Protein AF-A0A433U1G0-F1 (afdb_monomer)

pLDDT: mean 76.62, std 14.34, range [29.83, 97.81]

Radius of gyration: 35.05 Å; Cα contacts (8 Å, |Δi|>4): 13; chains: 1; bounding box: 57×35×99 Å

Mean predicted aligned error: 17.91 Å

Structure (mmCIF, N/CA/C/O backbone):
data_AF-A0A433U1G0-F1
#
_entry.id   AF-A0A433U1G0-F1
#
loop_
_atom_site.group_PDB
_atom_site.id
_atom_site.type_symbol
_atom_site.label_atom_id
_atom_site.label_alt_id
_atom_site.label_comp_id
_atom_site.label_asym_id
_atom_site.label_entity_id
_atom_site.label_seq_id
_atom_site.pdbx_PDB_ins_code
_atom_site.Cartn_x
_atom_site.Cartn_y
_atom_site.Cartn_z
_atom_site.occupancy
_atom_site.B_iso_or_equiv
_atom_site.auth_seq_id
_atom_site.auth_comp_id
_atom_site.auth_asym_id
_atom_site.auth_atom_id
_atom_site.pdbx_PDB_model_num
ATOM 1 N N . MET A 1 1 ? -15.593 12.803 30.697 1.00 29.83 1 MET A N 1
ATOM 2 C CA . MET A 1 1 ? -14.311 13.319 31.217 1.00 29.83 1 MET A CA 1
ATOM 3 C C . MET A 1 1 ? -14.005 12.546 32.481 1.00 29.83 1 MET A C 1
ATOM 5 O O . MET A 1 1 ? -14.705 12.740 33.462 1.00 29.83 1 MET A O 1
ATOM 9 N N . CYS A 1 2 ? -13.049 11.623 32.433 1.00 35.22 2 CYS A N 1
ATOM 10 C CA . CYS A 1 2 ? -12.504 11.023 33.647 1.00 35.22 2 CYS A CA 1
ATOM 11 C C . CYS A 1 2 ? -11.240 11.806 33.984 1.00 35.22 2 CYS A C 1
ATOM 13 O O . CYS A 1 2 ? -10.345 11.939 33.150 1.00 35.22 2 CYS A O 1
ATOM 15 N N . PHE A 1 3 ? -11.271 12.416 35.161 1.00 38.50 3 PHE A N 1
ATOM 16 C CA . PHE A 1 3 ? -10.201 13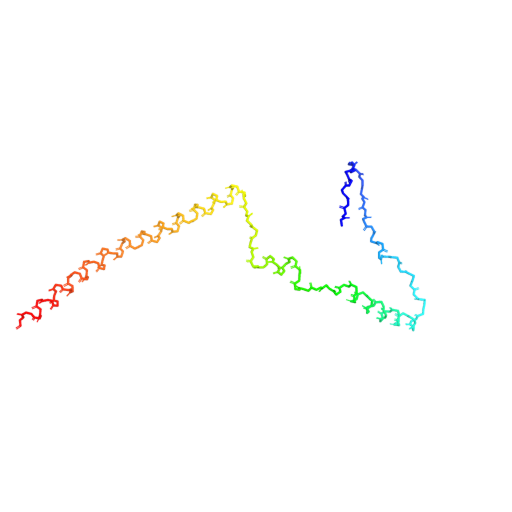.207 35.741 1.00 38.50 3 PHE A CA 1
ATOM 17 C C . PHE A 1 3 ? -9.012 12.285 36.040 1.00 38.50 3 PHE A C 1
ATOM 19 O O . PHE A 1 3 ? -9.198 11.193 36.572 1.00 38.50 3 PHE A O 1
ATOM 26 N N . TYR A 1 4 ? -7.810 12.704 35.660 1.00 44.34 4 TYR A N 1
ATOM 27 C CA . TYR A 1 4 ? -6.561 12.047 36.028 1.00 44.34 4 TYR A CA 1
ATOM 28 C C . TYR A 1 4 ? -6.167 12.516 37.432 1.00 44.34 4 TYR A C 1
ATOM 30 O O . TYR A 1 4 ? -5.782 13.667 37.615 1.00 44.34 4 TYR A O 1
ATOM 38 N N . GLU A 1 5 ? -6.238 11.630 38.419 1.00 41.03 5 GLU A N 1
ATOM 39 C CA . GLU A 1 5 ? -5.430 11.762 39.631 1.00 41.03 5 GLU A CA 1
ATOM 40 C C . GLU A 1 5 ? -4.274 10.767 39.543 1.00 41.03 5 GLU A C 1
ATOM 42 O O . GLU A 1 5 ? -4.469 9.571 39.328 1.00 41.03 5 GLU A O 1
ATOM 47 N N . VAL A 1 6 ? -3.058 11.294 39.664 1.00 56.16 6 VAL A N 1
ATOM 48 C CA . VAL A 1 6 ? -1.844 10.512 39.899 1.00 56.16 6 VAL A CA 1
ATOM 49 C C . VAL A 1 6 ? -1.929 9.964 41.322 1.00 56.16 6 VAL A C 1
ATOM 51 O O . VAL A 1 6 ? -2.040 10.756 42.254 1.00 56.16 6 VAL A O 1
ATOM 54 N N . TRP A 1 7 ? -1.831 8.645 41.497 1.00 42.91 7 TRP 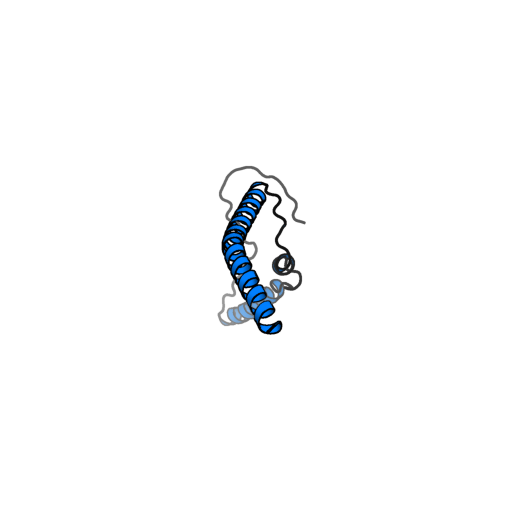A N 1
ATOM 55 C CA . TRP A 1 7 ? -1.584 8.022 42.801 1.00 42.91 7 TRP A CA 1
ATOM 56 C C . TRP A 1 7 ? -0.453 6.981 42.710 1.00 42.91 7 TRP A C 1
ATOM 58 O O . TRP A 1 7 ? -0.210 6.442 41.627 1.00 42.91 7 TRP A O 1
ATOM 68 N N . PRO A 1 8 ? 0.291 6.785 43.816 1.00 44.50 8 PRO A N 1
ATOM 69 C CA . PRO A 1 8 ? 1.609 6.177 43.863 1.00 44.50 8 PRO A CA 1
ATOM 70 C C . PRO A 1 8 ? 1.569 4.646 43.909 1.00 44.50 8 PRO A C 1
ATOM 72 O O . PRO A 1 8 ? 0.523 4.012 44.003 1.00 44.50 8 PRO A O 1
ATOM 75 N N . GLU A 1 9 ? 2.772 4.097 43.803 1.00 62.41 9 GLU A N 1
ATO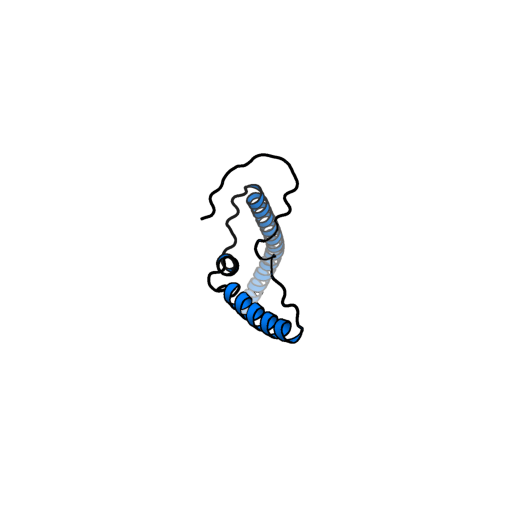M 76 C CA . GLU A 1 9 ? 3.144 2.692 43.692 1.00 62.41 9 GLU A CA 1
ATOM 77 C C . GLU A 1 9 ? 2.684 1.808 44.869 1.00 62.41 9 GLU A C 1
ATOM 79 O O . GLU A 1 9 ? 2.743 2.227 46.024 1.00 62.41 9 GLU A O 1
ATOM 84 N N . SER A 1 10 ? 2.371 0.549 44.529 1.00 66.44 10 SER A N 1
ATOM 85 C CA . SER A 1 10 ? 2.216 -0.678 45.340 1.00 66.44 10 SER A CA 1
ATOM 86 C C . SER A 1 10 ? 0.812 -1.184 45.744 1.00 66.44 10 SER A C 1
ATOM 88 O O . SER A 1 10 ? -0.028 -0.479 46.291 1.00 66.44 10 SER A O 1
ATOM 90 N N . ASP A 1 11 ? 0.680 -2.489 45.468 1.00 52.34 11 ASP A N 1
ATOM 91 C CA . ASP A 1 11 ? -0.248 -3.537 45.907 1.00 52.34 11 ASP A CA 1
ATOM 92 C C . ASP A 1 11 ? -1.546 -3.833 45.122 1.00 52.34 11 ASP A C 1
ATOM 94 O O . ASP A 1 11 ? -2.335 -2.981 44.728 1.00 52.34 11 ASP A O 1
ATOM 98 N N . GLU A 1 12 ? -1.693 -5.134 44.860 1.00 64.06 12 GLU A N 1
ATOM 99 C CA . GLU A 1 12 ? -2.596 -5.876 43.978 1.00 64.06 12 GLU A CA 1
ATOM 100 C C . GLU A 1 12 ? -4.079 -5.460 44.077 1.00 64.06 12 GLU A C 1
ATOM 102 O O . GLU A 1 12 ? -4.868 -6.018 44.839 1.00 64.06 12 GLU A O 1
ATOM 107 N N . TYR A 1 13 ? -4.499 -4.489 43.263 1.00 65.50 13 TYR A N 1
ATOM 108 C CA . TYR A 1 13 ? -5.906 -4.111 43.141 1.00 65.50 13 TYR A CA 1
ATOM 109 C C . TYR A 1 13 ? -6.619 -5.018 42.128 1.00 65.50 13 TYR A C 1
ATOM 111 O O . TYR A 1 13 ? -6.618 -4.789 40.917 1.00 65.50 13 TYR A O 1
ATOM 119 N N . ILE A 1 14 ? -7.299 -6.056 42.621 1.00 68.81 14 ILE A N 1
ATOM 120 C CA . ILE A 1 14 ? -8.341 -6.719 41.830 1.00 68.81 14 ILE A CA 1
ATOM 121 C C . ILE A 1 14 ? -9.482 -5.712 41.674 1.00 68.81 14 ILE A C 1
ATOM 123 O O . ILE A 1 14 ? -10.207 -5.408 42.621 1.00 68.81 14 ILE A O 1
ATOM 127 N N . CYS A 1 15 ? -9.630 -5.169 40.467 1.00 68.62 15 CYS A N 1
ATOM 128 C CA . CYS A 1 15 ? -10.743 -4.294 40.130 1.00 68.62 15 CYS A CA 1
ATOM 129 C C . CYS A 1 15 ? -12.035 -5.124 40.105 1.00 68.62 15 CYS A C 1
ATOM 131 O O . CYS A 1 15 ? -12.372 -5.757 39.103 1.00 68.62 15 CYS A O 1
ATOM 133 N N . VAL A 1 16 ? -12.748 -5.164 41.232 1.00 69.69 16 VAL A N 1
ATOM 134 C CA . VAL A 1 16 ? -14.072 -5.782 41.289 1.00 69.69 16 VAL A CA 1
ATOM 135 C C . VAL A 1 16 ? -15.046 -4.848 40.589 1.00 69.69 16 VAL A C 1
ATOM 137 O O . VAL A 1 16 ? -15.255 -3.705 40.993 1.00 69.69 16 VAL A O 1
ATOM 140 N N . CYS A 1 17 ? -15.638 -5.337 39.505 1.00 66.31 17 CYS A N 1
ATOM 141 C CA . CYS A 1 17 ? -16.645 -4.591 38.777 1.00 66.31 17 CYS A CA 1
ATOM 142 C C . CYS A 1 17 ? -17.868 -4.368 39.679 1.00 66.31 17 CYS A C 1
ATOM 144 O O . CYS A 1 17 ? -18.449 -5.332 40.177 1.00 66.31 17 CYS A O 1
ATOM 146 N N . SER A 1 18 ? -18.318 -3.119 39.836 1.00 65.44 18 SER A N 1
ATOM 147 C CA . SER A 1 18 ? -19.541 -2.786 40.587 1.00 65.44 18 SER A CA 1
ATOM 148 C C . SER A 1 18 ? -20.795 -3.491 40.045 1.00 65.44 18 SER A C 1
ATOM 150 O O . SER A 1 18 ? -21.808 -3.573 40.731 1.00 65.44 18 SER A O 1
ATOM 152 N N . CYS A 1 19 ? -20.737 -4.027 38.821 1.00 65.12 19 CYS A N 1
ATOM 153 C CA . CYS A 1 19 ? -21.800 -4.819 38.206 1.00 65.12 19 CYS A CA 1
ATOM 154 C C . CYS A 1 19 ? -21.898 -6.258 38.749 1.00 65.12 19 CYS A C 1
ATOM 156 O O . CYS A 1 19 ? -22.823 -6.976 38.379 1.00 65.12 19 CYS A O 1
ATOM 158 N N . LEU A 1 20 ? -20.952 -6.700 39.586 1.00 63.81 20 LEU A N 1
ATOM 159 C CA . LEU A 1 20 ? -20.826 -8.093 40.023 1.00 63.81 20 LEU A CA 1
ATOM 160 C C . LEU A 1 20 ? -21.529 -8.415 41.350 1.00 63.81 20 LEU A C 1
ATOM 162 O O . LEU A 1 20 ? -21.291 -9.482 41.908 1.00 63.81 20 LEU A O 1
ATOM 166 N N . SER A 1 21 ? -22.405 -7.537 41.848 1.00 64.88 21 SER A N 1
ATOM 167 C CA . SER A 1 21 ? -23.177 -7.798 43.070 1.00 64.88 21 SER A CA 1
ATOM 168 C C . SER A 1 21 ? -24.677 -7.948 42.792 1.00 64.88 21 SER A C 1
ATOM 170 O O . SER A 1 21 ? -25.443 -7.034 43.097 1.00 64.88 21 SER A O 1
ATOM 172 N N . PRO A 1 22 ? -25.138 -9.063 42.198 1.00 67.88 22 PRO A N 1
ATOM 173 C CA . PRO A 1 22 ? -26.562 -9.333 42.102 1.00 67.88 22 PRO A CA 1
ATOM 174 C C . PRO A 1 22 ? -27.086 -10.037 43.361 1.00 67.88 22 PRO A C 1
ATOM 176 O O . PRO A 1 22 ? -26.509 -11.003 43.859 1.00 67.88 22 PRO A O 1
ATOM 179 N N . GLU A 1 23 ? -28.240 -9.579 43.829 1.00 67.25 23 GLU A N 1
ATOM 180 C CA . GLU A 1 23 ? -29.120 -10.339 44.711 1.00 67.25 23 GLU A CA 1
ATOM 181 C C . GLU A 1 23 ? -29.794 -11.416 43.844 1.00 67.25 23 GLU A C 1
ATOM 183 O O . GLU A 1 23 ? -30.549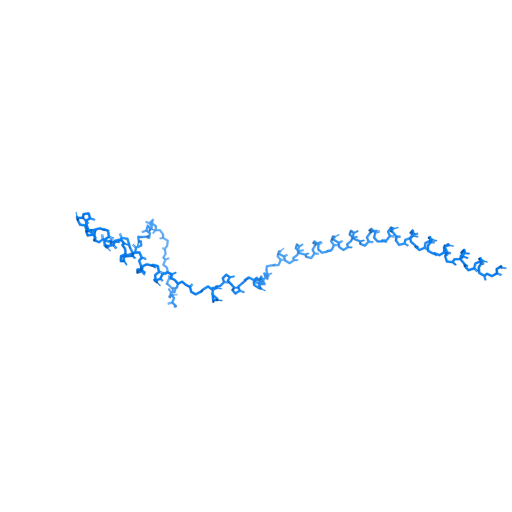 -11.108 42.919 1.00 67.25 23 GLU A O 1
ATOM 188 N N . PHE A 1 24 ? -29.426 -12.685 44.039 1.00 63.25 24 PHE A N 1
ATOM 189 C CA . PHE A 1 24 ? -29.928 -13.785 43.213 1.00 63.25 24 PHE A CA 1
ATOM 190 C C . PHE A 1 24 ? -31.312 -14.245 43.701 1.00 63.25 24 PHE A C 1
ATOM 192 O O . PHE A 1 24 ? -31.472 -14.499 44.896 1.00 63.25 24 PHE A O 1
ATOM 199 N N . PRO A 1 25 ? -32.306 -14.412 42.808 1.00 69.62 25 PRO A N 1
ATOM 200 C CA . PRO A 1 25 ? -33.607 -14.954 43.192 1.00 69.62 25 PRO A CA 1
ATOM 201 C C . PRO A 1 25 ? -33.476 -16.422 43.629 1.00 69.62 25 PRO A C 1
ATOM 203 O O . PRO A 1 25 ? -32.755 -17.206 43.008 1.00 69.62 25 PRO A O 1
ATOM 206 N N . SER A 1 26 ? -34.175 -16.794 44.703 1.00 68.81 26 SER A N 1
ATOM 207 C CA . SER A 1 26 ? -34.044 -18.094 45.377 1.00 68.81 26 SER A CA 1
ATOM 208 C C . SER A 1 26 ? -34.894 -19.215 44.763 1.00 68.81 26 SER A C 1
ATOM 210 O O . SER A 1 26 ? -34.666 -20.386 45.069 1.00 68.81 26 SER A O 1
ATOM 212 N N . SER A 1 27 ? -35.843 -18.895 43.873 1.00 76.75 27 SER A N 1
ATOM 213 C CA . SER A 1 27 ? -36.725 -19.869 43.215 1.00 76.75 27 SER A CA 1
ATOM 214 C C . SER A 1 27 ? -36.458 -19.994 41.703 1.00 76.75 27 SER A C 1
ATOM 216 O O . SER A 1 27 ? -36.082 -19.030 41.032 1.00 76.75 27 SER A O 1
ATOM 218 N N . GLN A 1 28 ? -36.660 -21.192 41.131 1.00 74.50 28 GLN A N 1
ATOM 219 C CA . GLN A 1 28 ? -36.421 -21.440 39.695 1.00 74.50 28 GLN A CA 1
ATOM 220 C C . GLN A 1 28 ? -37.316 -20.589 38.779 1.00 74.50 28 GLN A C 1
ATOM 222 O O . GLN A 1 28 ? -36.851 -20.135 37.736 1.00 74.50 28 GLN A O 1
ATOM 227 N N . ALA A 1 29 ? -38.569 -20.343 39.173 1.00 77.12 29 ALA A N 1
ATOM 228 C CA . ALA A 1 29 ? -39.516 -19.558 38.380 1.00 77.12 29 ALA A CA 1
ATOM 229 C C . ALA A 1 29 ? -39.143 -18.063 38.338 1.00 77.12 29 ALA A C 1
ATOM 231 O O . ALA A 1 29 ? -39.219 -17.428 37.287 1.00 77.12 29 ALA A O 1
ATOM 232 N N . GLU A 1 30 ? -38.673 -17.501 39.454 1.00 74.00 30 GLU A N 1
ATOM 233 C CA . GLU A 1 30 ? -38.222 -16.104 39.518 1.00 74.00 30 GLU A CA 1
ATOM 234 C C . GLU A 1 30 ? -36.883 -15.898 38.797 1.00 74.00 30 GLU A C 1
ATOM 236 O O . GLU A 1 30 ? -36.635 -14.834 38.227 1.00 74.00 30 GLU A O 1
ATOM 241 N N . LEU A 1 31 ? -36.038 -16.933 38.747 1.00 79.62 31 LEU A N 1
ATOM 242 C CA . LEU A 1 31 ? -34.761 -16.902 38.040 1.00 79.62 31 LEU A CA 1
ATOM 243 C C . LEU A 1 31 ? -34.924 -16.748 36.521 1.00 79.62 31 LEU A C 1
ATOM 245 O O . LEU A 1 31 ? -34.142 -16.029 35.896 1.00 79.62 31 LEU A O 1
ATOM 249 N N . GLU A 1 32 ? -35.912 -17.401 35.906 1.00 80.00 32 GLU A N 1
ATOM 250 C CA . GLU A 1 32 ? -36.149 -17.278 34.460 1.00 80.00 32 GLU A CA 1
ATOM 251 C C . GLU A 1 32 ? -36.637 -15.877 34.073 1.00 80.00 32 GLU A C 1
ATOM 253 O O . GLU A 1 32 ? -36.133 -15.282 33.114 1.00 80.00 32 GLU A O 1
ATOM 258 N N . VAL A 1 33 ? -37.541 -15.304 34.872 1.00 82.94 33 VAL A N 1
ATOM 259 C CA . VAL A 1 33 ? -38.036 -13.932 34.686 1.00 82.94 33 VAL A CA 1
ATOM 260 C C . VAL A 1 33 ? -36.910 -12.913 34.892 1.00 82.94 33 VAL A C 1
ATOM 262 O O . VAL A 1 33 ? -36.738 -12.004 34.073 1.00 82.94 33 VAL A O 1
ATOM 265 N N . TYR A 1 34 ? -36.087 -13.099 35.930 1.00 77.50 34 TYR A N 1
ATOM 266 C CA . TYR A 1 34 ? -34.923 -12.255 36.205 1.00 77.50 34 TYR A CA 1
ATOM 267 C C . TYR A 1 34 ? -33.895 -12.304 35.068 1.00 77.50 34 TYR A C 1
ATOM 269 O O . TYR A 1 34 ? -33.380 -11.263 34.655 1.00 77.50 34 TYR A O 1
ATOM 277 N N . LYS A 1 35 ? -33.628 -13.491 34.503 1.00 79.12 35 LYS A N 1
ATOM 278 C CA . LYS A 1 35 ? -32.714 -13.667 33.363 1.00 79.12 35 LYS A CA 1
ATOM 279 C C . LYS A 1 35 ? -33.196 -12.926 32.121 1.00 79.12 35 LYS A C 1
ATOM 281 O O . LYS A 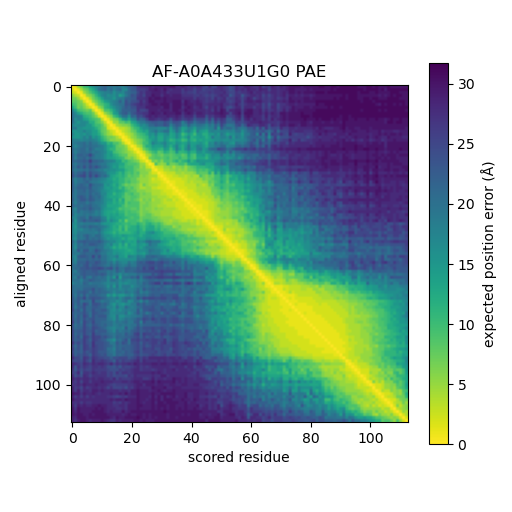1 35 ? -32.394 -12.243 31.486 1.00 79.12 35 LYS A O 1
ATOM 286 N N . LEU A 1 36 ? -34.479 -13.038 31.778 1.00 82.94 36 LEU A N 1
ATOM 287 C CA . LEU A 1 36 ? -35.045 -12.364 30.607 1.00 82.94 36 LEU A CA 1
ATOM 288 C C . LEU A 1 36 ? -35.002 -10.841 30.762 1.00 82.94 36 LEU A C 1
ATOM 290 O O . LEU A 1 36 ? -34.463 -10.155 29.893 1.00 82.94 36 LEU A O 1
ATOM 294 N N . GLN A 1 37 ? -35.466 -10.315 31.899 1.00 81.25 37 GLN A N 1
ATOM 295 C CA . GLN A 1 37 ? -35.445 -8.872 32.149 1.00 81.25 37 GLN A CA 1
ATOM 296 C C . GLN A 1 37 ? -34.025 -8.303 32.204 1.00 81.25 37 GLN A C 1
ATOM 298 O O . GLN A 1 37 ? -33.764 -7.227 31.664 1.00 81.25 37 GLN A O 1
ATOM 303 N N . THR A 1 38 ? -33.096 -9.008 32.848 1.00 79.69 38 THR A N 1
ATOM 304 C CA . THR A 1 38 ? -31.705 -8.559 32.975 1.00 79.69 38 THR A CA 1
ATOM 305 C C . THR A 1 38 ? -30.992 -8.608 31.628 1.00 79.69 38 THR A C 1
ATOM 307 O O . THR A 1 38 ? -30.305 -7.655 31.267 1.00 79.69 38 THR A O 1
ATOM 310 N N . LYS A 1 39 ? -31.222 -9.655 30.826 1.00 79.94 39 LYS A N 1
ATOM 311 C CA . LYS A 1 39 ? -30.685 -9.759 29.464 1.00 79.94 39 LYS A CA 1
ATOM 312 C C . LYS A 1 39 ? -31.143 -8.595 28.589 1.00 79.94 39 LYS A C 1
ATOM 314 O O . LYS A 1 39 ? -30.312 -7.981 27.930 1.00 79.94 39 LYS A O 1
ATOM 319 N N . GLU A 1 40 ? -32.431 -8.256 28.595 1.00 83.00 40 GLU A N 1
ATOM 320 C CA . GLU A 1 40 ? -32.940 -7.133 27.799 1.00 83.00 40 GLU A CA 1
ATOM 321 C C . GLU A 1 40 ? -32.372 -5.785 28.250 1.00 83.00 40 GLU A C 1
ATOM 323 O O . GLU A 1 40 ? -32.003 -4.961 27.411 1.00 83.00 40 GLU A O 1
ATOM 328 N N . LYS A 1 41 ? -32.258 -5.562 29.565 1.00 82.94 41 LYS A N 1
ATOM 329 C CA . LYS A 1 41 ? -31.671 -4.336 30.124 1.00 82.94 41 LYS A CA 1
ATOM 330 C C . LYS A 1 41 ? -30.204 -4.186 29.731 1.00 82.94 41 LYS A C 1
ATOM 332 O O . LYS A 1 41 ? -29.821 -3.124 29.252 1.00 82.94 41 LYS A O 1
ATOM 337 N N . ILE A 1 42 ? -29.414 -5.251 29.865 1.00 80.38 42 ILE A N 1
ATOM 338 C CA . ILE A 1 42 ? -27.996 -5.265 29.484 1.00 80.38 42 ILE A CA 1
ATOM 339 C C . ILE A 1 42 ? -27.858 -5.038 27.978 1.00 80.38 42 ILE A C 1
ATOM 341 O O . ILE A 1 42 ? -27.099 -4.173 27.566 1.00 80.38 42 ILE A O 1
ATOM 345 N N . VAL A 1 43 ? -28.629 -5.744 27.144 1.00 81.62 43 VAL A N 1
ATOM 346 C CA . VAL A 1 43 ? -28.576 -5.568 25.682 1.00 81.62 43 VAL A CA 1
ATOM 347 C C . VAL A 1 43 ? -28.906 -4.131 25.283 1.00 81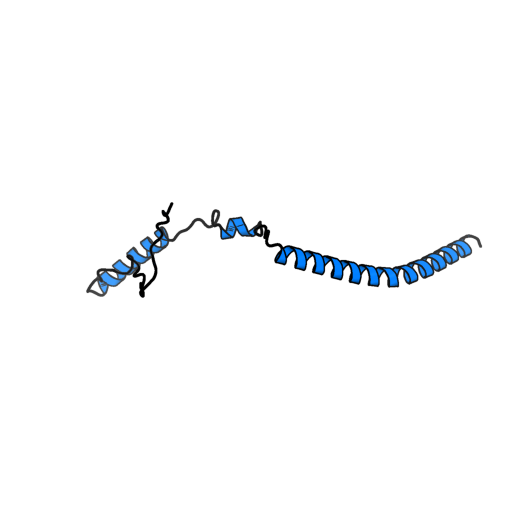.62 43 VAL A C 1
ATOM 349 O O . VAL A 1 43 ? -28.227 -3.579 24.425 1.00 81.62 43 VAL A O 1
ATOM 352 N N . ARG A 1 44 ? -29.899 -3.500 25.921 1.00 81.88 44 ARG A N 1
ATOM 353 C CA . ARG A 1 44 ? -30.229 -2.088 25.673 1.00 81.88 44 ARG A CA 1
ATOM 354 C C . ARG A 1 44 ? -29.130 -1.136 26.145 1.00 81.88 44 ARG A C 1
ATOM 356 O O . ARG A 1 44 ? -28.832 -0.185 25.436 1.00 81.88 44 ARG A O 1
ATOM 363 N N . GLN A 1 45 ? -28.522 -1.387 27.304 1.00 80.56 45 GLN A N 1
ATOM 364 C CA . GLN A 1 45 ? -27.436 -0.555 27.839 1.00 80.56 45 GLN A CA 1
ATOM 365 C C . GLN A 1 45 ? -26.123 -0.701 27.058 1.00 80.56 45 GLN A C 1
ATOM 367 O O . GLN A 1 45 ? -25.360 0.255 26.967 1.00 80.56 45 GLN A O 1
ATOM 372 N N . LEU A 1 46 ? -25.864 -1.876 26.480 1.00 78.81 46 LEU A N 1
ATOM 373 C CA . LEU A 1 46 ? -24.677 -2.158 25.669 1.00 78.81 46 LEU A CA 1
ATOM 374 C C . LEU A 1 46 ? -24.900 -1.907 24.170 1.00 78.81 46 LEU A C 1
ATOM 376 O O . LEU A 1 46 ? -23.979 -2.108 23.377 1.00 78.81 46 LEU A O 1
ATOM 380 N N . HIS A 1 47 ? -26.098 -1.480 23.758 1.00 81.69 47 HIS A N 1
ATOM 381 C CA . HIS A 1 47 ? -26.373 -1.154 22.364 1.00 81.69 47 HIS A CA 1
ATOM 382 C C . HIS A 1 47 ? -25.648 0.143 21.988 1.00 81.69 47 HIS A C 1
ATOM 384 O O . HIS A 1 47 ? -26.149 1.243 22.210 1.00 81.69 47 HIS A O 1
ATOM 390 N N . VAL A 1 48 ? -24.439 0.009 21.444 1.00 82.44 48 VAL A N 1
ATOM 391 C CA . VAL A 1 48 ? -23.625 1.143 21.006 1.00 82.44 48 VAL A CA 1
ATOM 392 C C . VAL A 1 48 ? -23.897 1.458 19.536 1.00 82.44 48 VAL A C 1
ATOM 394 O O . VAL A 1 48 ? -23.964 0.556 18.697 1.00 82.44 48 VAL A O 1
ATOM 397 N N . ASP A 1 49 ? -24.029 2.743 19.210 1.00 80.06 49 ASP A N 1
ATOM 398 C CA . ASP A 1 49 ? -24.144 3.190 17.824 1.00 80.06 49 ASP A CA 1
ATOM 399 C C . ASP A 1 49 ? -22.830 2.924 17.079 1.00 80.06 49 ASP A C 1
ATOM 401 O O . ASP A 1 49 ? -21.780 3.503 17.368 1.00 80.06 49 ASP A O 1
ATOM 405 N N . THR A 1 50 ? -22.891 2.025 16.100 1.00 79.88 50 THR A N 1
ATOM 406 C CA . THR A 1 50 ? -21.710 1.592 15.354 1.00 79.88 50 THR A CA 1
ATOM 407 C C . THR A 1 50 ? -21.225 2.613 14.327 1.00 79.88 50 THR A C 1
ATOM 409 O O . THR A 1 50 ? -20.096 2.505 13.843 1.00 79.88 50 THR A O 1
ATOM 412 N N . THR A 1 51 ? -22.031 3.628 14.009 1.00 77.50 51 THR A N 1
ATOM 413 C CA . THR A 1 51 ? -21.704 4.638 12.993 1.00 77.50 51 THR A CA 1
ATOM 414 C C . THR A 1 51 ? -20.667 5.651 13.482 1.00 77.50 51 THR A C 1
ATOM 416 O O . THR A 1 51 ? -19.827 6.099 12.701 1.00 77.50 51 THR A O 1
ATOM 419 N N . THR A 1 52 ? -20.673 5.950 14.783 1.00 78.69 52 THR A N 1
ATOM 420 C CA . THR A 1 52 ? -19.772 6.913 15.441 1.00 78.69 52 THR A CA 1
ATOM 421 C C . THR A 1 52 ? -18.605 6.248 16.170 1.00 78.69 52 THR A C 1
ATOM 423 O O . THR A 1 52 ? -17.728 6.935 16.700 1.00 78.69 52 THR A O 1
ATOM 426 N N . LEU A 1 53 ? -18.551 4.910 16.173 1.00 83.00 53 LEU A N 1
ATOM 427 C CA . LEU A 1 53 ? -17.451 4.160 16.769 1.00 83.00 53 LEU A CA 1
ATOM 428 C C . LEU A 1 53 ? -16.109 4.634 16.217 1.00 83.00 53 LEU A C 1
ATOM 430 O O . LEU A 1 53 ? -15.915 4.775 15.007 1.00 83.00 53 LEU A O 1
ATOM 434 N N . SER A 1 54 ? -15.125 4.780 17.102 1.00 77.25 54 SER A N 1
ATOM 435 C CA . SER A 1 54 ? -13.782 5.158 16.675 1.00 77.25 54 SER A CA 1
ATOM 436 C C . SER A 1 54 ? -13.150 4.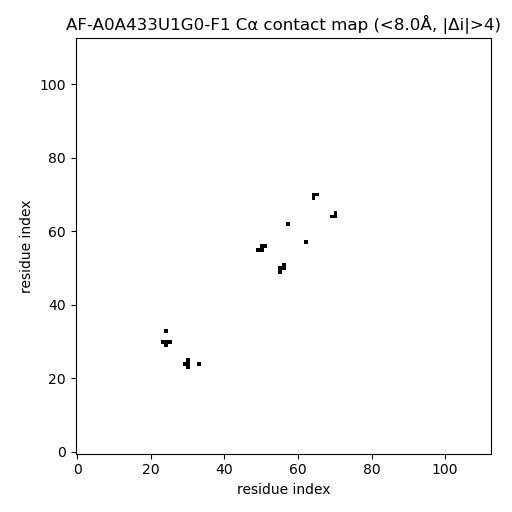124 15.737 1.00 77.25 54 SER A C 1
ATOM 438 O O . SER A 1 54 ? -12.328 4.497 14.909 1.00 77.25 54 SER A O 1
ATOM 440 N N . SER A 1 55 ? -13.540 2.846 15.814 1.00 77.56 55 SER A N 1
ATOM 441 C CA . SER A 1 55 ? -13.154 1.820 14.831 1.00 77.56 55 SER A CA 1
ATOM 442 C C . SER A 1 55 ? -13.728 2.113 13.440 1.00 77.56 55 SER A C 1
ATOM 444 O O . SER A 1 55 ? -13.018 1.993 12.444 1.00 77.56 55 SER A O 1
ATOM 446 N N . THR A 1 56 ? -14.979 2.571 13.366 1.00 79.56 56 THR A N 1
ATOM 447 C CA . THR A 1 56 ? -15.647 2.975 12.121 1.00 79.56 56 THR A CA 1
ATOM 448 C C . THR A 1 56 ? -15.021 4.235 11.528 1.00 79.56 56 THR A C 1
ATOM 450 O O . THR A 1 56 ? -14.767 4.279 10.323 1.00 79.56 56 THR A O 1
ATOM 453 N N . VAL A 1 57 ? -14.705 5.230 12.364 1.00 74.69 57 VAL A N 1
ATOM 454 C CA . VAL A 1 57 ? -14.043 6.479 11.948 1.00 74.69 57 VAL A CA 1
ATOM 455 C C . VAL A 1 57 ? -12.611 6.212 11.462 1.00 74.69 57 VAL A C 1
ATOM 457 O O . VAL A 1 57 ? -12.239 6.638 10.369 1.00 74.69 57 VAL A O 1
ATOM 460 N N . ARG A 1 58 ? -11.820 5.438 12.217 1.00 73.56 58 ARG A N 1
ATOM 461 C CA . ARG A 1 58 ? -10.414 5.125 11.891 1.00 73.56 58 ARG A CA 1
ATOM 462 C C . ARG A 1 58 ? -10.250 4.090 10.776 1.00 73.56 58 ARG A C 1
ATOM 464 O O . ARG A 1 58 ? -9.152 3.913 10.271 1.00 73.56 58 ARG A O 1
ATOM 471 N N . ARG A 1 59 ? -11.324 3.441 10.311 1.00 69.81 59 ARG A N 1
ATOM 472 C CA . ARG A 1 59 ? -11.262 2.558 9.131 1.00 69.81 59 ARG A CA 1
ATOM 473 C C . ARG A 1 59 ? -10.812 3.298 7.864 1.00 69.81 59 ARG A C 1
ATOM 475 O O . ARG A 1 59 ? -10.240 2.679 6.975 1.00 69.81 59 ARG A O 1
ATOM 482 N N . LYS A 1 60 ? -11.100 4.600 7.757 1.00 66.69 60 LYS A N 1
ATOM 483 C CA . LYS A 1 60 ? -10.815 5.411 6.557 1.00 66.69 60 LYS A CA 1
ATOM 484 C C . LYS A 1 60 ? -9.502 6.195 6.630 1.00 66.69 60 LYS A C 1
ATOM 486 O O . LYS A 1 60 ? -9.119 6.815 5.646 1.00 66.69 60 LYS A O 1
ATOM 491 N N . SER A 1 61 ? -8.836 6.193 7.780 1.00 64.75 61 SER A N 1
ATOM 492 C CA . SER A 1 61 ? -7.612 6.950 8.019 1.00 64.75 61 SER A CA 1
ATOM 493 C C . SER A 1 61 ? -6.734 6.130 8.950 1.00 64.75 61 SER A C 1
ATOM 495 O O . SER A 1 61 ? -7.064 5.927 10.118 1.00 64.75 61 SER A O 1
ATOM 497 N N . SER A 1 62 ? -5.604 5.661 8.418 1.00 72.56 62 SER A N 1
ATOM 498 C CA . SER A 1 62 ? -4.497 5.271 9.283 1.00 72.56 62 SER A CA 1
ATOM 499 C C . SER A 1 62 ? -4.081 6.504 10.080 1.00 72.56 62 SER A C 1
ATOM 501 O O . SER A 1 62 ? -4.061 7.611 9.534 1.00 72.56 62 SER A O 1
ATOM 503 N N . ALA A 1 63 ? -3.789 6.327 11.366 1.00 74.75 63 ALA A N 1
ATOM 504 C CA . ALA A 1 63 ? -3.205 7.399 12.155 1.00 74.75 63 ALA A CA 1
ATOM 505 C C . ALA A 1 63 ? -1.847 7.765 11.544 1.00 74.75 63 ALA A C 1
ATOM 507 O O . ALA A 1 63 ? -1.062 6.871 11.222 1.00 74.75 63 ALA A O 1
ATOM 508 N N . GLU A 1 64 ? -1.599 9.062 11.370 1.00 76.62 64 GLU A N 1
ATOM 509 C CA . GLU A 1 64 ? -0.306 9.562 10.911 1.00 76.62 64 GLU A CA 1
ATOM 510 C C . GLU A 1 64 ? 0.747 9.215 11.971 1.00 76.62 64 GLU A C 1
ATOM 512 O O . GLU A 1 64 ? 0.711 9.736 13.090 1.00 76.62 64 GLU A O 1
ATOM 517 N N . ASP A 1 65 ? 1.650 8.291 11.642 1.00 83.50 65 ASP A N 1
ATOM 518 C CA . ASP A 1 65 ? 2.723 7.887 12.543 1.00 83.50 65 ASP A CA 1
ATOM 519 C C . ASP A 1 65 ? 3.941 8.790 12.317 1.00 83.50 65 ASP A C 1
ATOM 521 O O . ASP A 1 65 ? 4.729 8.601 11.391 1.00 83.50 65 ASP A O 1
ATOM 525 N N . GLN A 1 66 ? 4.094 9.796 13.181 1.00 85.00 66 GLN A N 1
ATOM 526 C CA . GLN A 1 66 ? 5.229 10.722 13.146 1.00 85.00 66 GLN A CA 1
ATOM 527 C C . GLN A 1 66 ? 6.526 10.122 13.717 1.00 85.00 66 GLN A C 1
ATOM 529 O O . GLN A 1 66 ? 7.516 10.839 13.874 1.00 85.00 66 GLN A O 1
ATOM 534 N N . ARG A 1 67 ? 6.563 8.826 14.066 1.00 90.00 67 ARG A N 1
ATOM 535 C CA . ARG A 1 67 ? 7.795 8.198 14.552 1.00 90.00 67 ARG A CA 1
ATOM 536 C C . ARG A 1 67 ? 8.842 8.185 13.430 1.00 90.00 67 ARG A C 1
ATOM 538 O O . ARG A 1 67 ? 8.612 7.568 12.386 1.00 90.00 67 ARG A O 1
ATOM 545 N N . PRO A 1 68 ? 10.034 8.771 13.645 1.00 87.94 68 PRO A N 1
ATOM 546 C CA . PRO A 1 68 ? 11.061 8.866 12.605 1.00 87.94 68 PRO A CA 1
ATOM 547 C C . PRO A 1 68 ? 11.556 7.490 12.127 1.00 87.94 68 PRO A C 1
ATOM 549 O O . PRO A 1 68 ? 11.979 7.348 10.982 1.00 87.94 68 PRO A O 1
ATOM 552 N N . SER A 1 69 ? 11.463 6.458 12.972 1.00 88.12 69 SER A N 1
ATOM 553 C CA . SER A 1 69 ? 11.800 5.074 12.620 1.00 88.12 69 SER A CA 1
ATOM 554 C C . SER A 1 69 ? 10.834 4.443 11.613 1.00 88.12 69 SER A C 1
ATOM 556 O O . SER A 1 69 ? 11.263 3.664 10.768 1.00 88.12 69 SER A O 1
ATOM 558 N N . ALA A 1 70 ? 9.541 4.771 11.674 1.00 86.44 70 ALA A N 1
ATOM 559 C CA . ALA A 1 70 ? 8.553 4.244 10.735 1.00 86.44 70 ALA A CA 1
ATOM 560 C C . ALA A 1 70 ? 8.741 4.864 9.341 1.00 86.44 70 ALA A C 1
ATOM 562 O O . ALA A 1 70 ? 8.711 4.166 8.327 1.00 86.44 70 ALA A O 1
ATOM 563 N N . GLN A 1 71 ? 9.015 6.170 9.300 1.00 90.00 71 GLN A N 1
ATOM 564 C CA . GLN A 1 71 ? 9.242 6.899 8.054 1.00 90.00 71 GLN A CA 1
ATOM 565 C C . GLN A 1 71 ? 10.529 6.454 7.352 1.00 90.00 71 GLN A C 1
ATOM 567 O O . GLN A 1 71 ? 10.517 6.221 6.144 1.00 90.00 71 GLN A O 1
ATOM 572 N N . SER A 1 72 ? 11.633 6.290 8.090 1.00 91.50 72 SER A N 1
ATOM 573 C CA . SER A 1 72 ? 12.921 5.897 7.505 1.00 91.50 72 SER A CA 1
ATOM 574 C C . SER A 1 72 ? 12.866 4.525 6.826 1.00 91.50 72 SER A C 1
ATOM 576 O O . SER A 1 72 ? 13.351 4.372 5.703 1.00 91.50 72 SER A O 1
ATOM 578 N N . VAL A 1 73 ? 12.209 3.547 7.456 1.00 94.25 73 VAL A N 1
ATOM 579 C CA . VAL A 1 73 ? 12.001 2.211 6.876 1.00 94.25 73 VAL A CA 1
ATOM 580 C C . VAL A 1 73 ? 11.083 2.278 5.652 1.00 94.25 73 VAL A C 1
ATOM 582 O O . VAL A 1 73 ? 11.353 1.615 4.650 1.00 94.25 73 VAL A O 1
ATOM 585 N N . GLY A 1 74 ? 10.044 3.117 5.691 1.00 91.81 74 GLY A N 1
ATOM 586 C CA . GLY A 1 74 ? 9.170 3.360 4.542 1.00 91.81 74 GLY A CA 1
ATOM 587 C C . GLY A 1 74 ? 9.931 3.890 3.323 1.00 91.81 74 GLY A C 1
ATOM 588 O O . GLY A 1 74 ? 9.826 3.323 2.234 1.00 91.81 74 GLY A O 1
ATOM 589 N N . TYR A 1 75 ? 10.759 4.924 3.505 1.00 94.62 75 TYR A N 1
ATOM 590 C CA . TYR A 1 75 ? 11.579 5.485 2.425 1.00 94.62 75 TYR A CA 1
ATOM 591 C C . TYR A 1 75 ? 12.589 4.482 1.864 1.00 94.62 75 TYR A C 1
ATOM 593 O O . TYR A 1 75 ? 12.752 4.397 0.645 1.00 94.62 75 TYR A O 1
ATOM 601 N N . LEU A 1 76 ? 13.235 3.693 2.729 1.00 96.44 76 LEU A N 1
ATOM 602 C CA . LEU A 1 76 ? 14.155 2.641 2.299 1.00 96.44 76 LEU A CA 1
ATOM 603 C C . LEU A 1 76 ? 13.444 1.614 1.404 1.00 96.44 76 LEU A C 1
ATOM 605 O O . LEU A 1 76 ? 13.958 1.259 0.344 1.00 96.44 76 LEU A O 1
ATOM 609 N N . GLY A 1 77 ? 12.244 1.179 1.797 1.00 96.56 77 GLY A N 1
ATOM 610 C CA . GLY A 1 77 ? 11.435 0.247 1.012 1.00 96.56 77 GLY A CA 1
ATOM 611 C C . GLY A 1 77 ? 11.066 0.799 -0.366 1.00 96.56 77 GLY A C 1
ATOM 612 O O . GLY A 1 77 ? 11.251 0.113 -1.371 1.00 96.56 77 GLY A O 1
ATOM 613 N N . VAL A 1 78 ? 10.609 2.054 -0.435 1.00 97.19 78 VAL A N 1
ATOM 614 C CA . VAL A 1 78 ? 10.277 2.719 -1.709 1.00 97.19 78 VAL A CA 1
ATOM 615 C C . VAL A 1 78 ? 11.504 2.820 -2.618 1.00 97.19 78 VAL A C 1
ATOM 617 O O . VAL A 1 78 ? 11.405 2.516 -3.806 1.00 97.19 78 VAL A O 1
ATOM 620 N N . MET A 1 79 ? 12.666 3.184 -2.068 1.00 97.75 79 MET A N 1
ATOM 621 C CA . MET A 1 79 ? 13.918 3.268 -2.828 1.00 97.75 79 MET A CA 1
ATOM 622 C C . MET A 1 79 ? 14.336 1.921 -3.418 1.00 97.75 79 MET A C 1
ATOM 624 O O . MET A 1 79 ? 14.656 1.845 -4.604 1.00 97.75 79 MET A O 1
ATOM 628 N N . LEU A 1 80 ? 14.291 0.850 -2.623 1.00 97.81 80 LEU A N 1
ATOM 629 C CA . LEU A 1 80 ? 14.639 -0.491 -3.096 1.00 97.81 80 LEU A CA 1
ATOM 630 C C . LEU A 1 80 ? 13.683 -0.976 -4.190 1.00 97.81 80 LEU A C 1
ATOM 632 O O . LEU A 1 80 ? 14.133 -1.503 -5.205 1.00 97.81 80 LEU A O 1
ATOM 636 N N . MET A 1 81 ? 12.377 -0.749 -4.024 1.00 97.56 81 MET A N 1
ATOM 637 C CA . MET A 1 81 ? 11.386 -1.109 -5.042 1.00 97.56 81 MET A CA 1
ATOM 638 C C . MET A 1 81 ? 11.618 -0.335 -6.342 1.00 97.56 81 MET A C 1
ATOM 640 O O . MET A 1 81 ? 11.688 -0.940 -7.412 1.00 97.56 81 MET A O 1
ATOM 644 N N . ALA A 1 82 ? 11.803 0.984 -6.260 1.00 97.56 82 ALA A N 1
ATOM 645 C CA . ALA A 1 82 ? 12.064 1.824 -7.426 1.00 97.56 82 ALA A CA 1
ATOM 646 C C . ALA A 1 82 ? 13.335 1.397 -8.174 1.00 97.56 82 ALA A C 1
ATOM 648 O O . ALA A 1 82 ? 13.326 1.333 -9.405 1.00 97.56 82 ALA A O 1
ATOM 649 N N . LEU A 1 83 ? 14.405 1.056 -7.449 1.00 97.38 83 LEU A N 1
ATOM 650 C CA . LEU A 1 83 ? 15.658 0.582 -8.033 1.00 97.38 83 LEU A CA 1
ATOM 651 C C . LEU A 1 83 ? 15.462 -0.750 -8.765 1.00 97.38 83 LEU A C 1
ATOM 653 O O . LEU A 1 83 ? 15.845 -0.860 -9.928 1.00 97.38 83 LEU A O 1
ATOM 657 N N . CYS A 1 84 ? 14.813 -1.732 -8.133 1.00 97.19 84 CYS A N 1
ATOM 658 C CA . CYS A 1 84 ? 14.534 -3.033 -8.743 1.00 97.19 84 CYS A CA 1
ATOM 659 C C . CYS A 1 84 ? 13.728 -2.905 -10.041 1.00 97.19 84 CYS A C 1
ATOM 661 O O . CYS A 1 84 ? 14.120 -3.465 -11.065 1.00 97.19 84 CYS A O 1
ATOM 663 N N . PHE A 1 85 ? 12.635 -2.136 -10.028 1.00 95.94 85 PHE A N 1
ATOM 664 C CA . PHE A 1 85 ? 11.834 -1.922 -11.235 1.00 95.94 85 PHE A CA 1
ATOM 665 C C . PHE A 1 85 ? 12.633 -1.195 -12.313 1.00 95.94 85 PHE A C 1
ATOM 667 O O . PHE A 1 85 ? 12.645 -1.634 -13.460 1.00 95.94 85 PHE A O 1
ATOM 674 N N . SER A 1 86 ? 13.347 -0.127 -11.952 1.00 94.88 86 SER A N 1
ATOM 675 C CA . SER A 1 86 ? 14.161 0.634 -12.906 1.00 94.88 86 SER A CA 1
ATOM 676 C C . SER A 1 86 ? 15.235 -0.232 -13.560 1.00 94.88 86 SER A C 1
ATOM 678 O O . SER A 1 86 ? 15.472 -0.108 -14.758 1.00 94.88 86 SER A O 1
ATOM 680 N N . PHE A 1 87 ? 15.855 -1.140 -12.802 1.00 95.19 87 PHE A N 1
ATOM 681 C CA . PHE A 1 87 ? 16.846 -2.075 -13.325 1.00 95.19 87 PHE A CA 1
ATOM 682 C C . PHE A 1 87 ? 16.240 -3.036 -14.355 1.00 95.19 87 PHE A C 1
ATOM 684 O O . PHE A 1 87 ? 16.789 -3.183 -15.445 1.00 95.19 87 PHE A O 1
ATOM 691 N N . ILE A 1 88 ? 15.080 -3.627 -14.051 1.00 94.31 88 ILE A N 1
ATOM 692 C CA . ILE A 1 88 ? 14.354 -4.494 -14.992 1.00 94.31 88 ILE A CA 1
ATOM 693 C C . ILE A 1 88 ? 14.009 -3.713 -16.267 1.00 94.31 88 ILE A C 1
ATOM 695 O O . ILE A 1 88 ? 14.345 -4.144 -17.370 1.00 94.31 88 ILE A O 1
ATOM 699 N N . PHE A 1 89 ? 13.429 -2.517 -16.124 1.00 93.75 89 PHE A N 1
ATOM 700 C CA . PHE A 1 89 ? 13.096 -1.667 -17.266 1.00 93.75 89 PHE A CA 1
ATOM 701 C C . PHE A 1 89 ? 14.327 -1.285 -18.096 1.00 93.75 89 PHE A C 1
ATOM 703 O O . PHE A 1 89 ? 14.239 -1.270 -19.319 1.00 93.75 89 PHE A O 1
ATOM 710 N N . ALA A 1 90 ? 15.476 -1.007 -17.477 1.00 91.69 90 ALA A N 1
ATOM 711 C CA . ALA A 1 90 ? 16.704 -0.660 -18.193 1.00 91.69 90 ALA A CA 1
ATOM 712 C C . ALA A 1 90 ? 17.243 -1.822 -19.047 1.00 91.69 90 ALA A C 1
ATOM 714 O O . ALA A 1 90 ? 17.738 -1.602 -20.158 1.00 91.69 90 ALA A O 1
ATOM 715 N N . LEU A 1 91 ? 17.121 -3.061 -18.564 1.00 89.38 91 LEU A N 1
ATOM 716 C CA . LEU A 1 91 ? 17.492 -4.247 -19.338 1.00 89.38 91 LEU A CA 1
ATOM 717 C C . LEU A 1 91 ? 16.538 -4.467 -20.520 1.00 89.38 91 LEU A C 1
ATOM 719 O O . LEU A 1 91 ? 16.983 -4.757 -21.635 1.00 89.38 91 LEU A O 1
ATOM 723 N N . ASP A 1 92 ? 15.240 -4.258 -20.312 1.00 88.75 92 ASP A N 1
ATOM 724 C CA . ASP A 1 92 ? 14.229 -4.455 -21.351 1.00 88.75 92 ASP A CA 1
ATOM 725 C C . ASP A 1 92 ? 14.224 -3.335 -22.401 1.00 88.75 92 ASP A C 1
ATOM 727 O O . ASP A 1 92 ? 14.037 -3.609 -23.591 1.00 88.75 92 ASP A O 1
ATOM 731 N N . ILE A 1 93 ? 14.501 -2.082 -22.017 1.00 88.12 93 ILE A N 1
ATOM 732 C CA . ILE A 1 93 ? 14.447 -0.933 -22.935 1.00 88.12 93 ILE A CA 1
ATOM 733 C C . ILE A 1 93 ? 15.461 -1.066 -24.070 1.00 88.12 93 ILE A C 1
ATOM 735 O O . ILE A 1 93 ? 15.154 -0.725 -25.209 1.00 88.12 93 ILE A O 1
ATOM 739 N N . SER A 1 94 ? 16.639 -1.632 -23.795 1.00 82.75 94 SER A N 1
ATOM 740 C CA . SER A 1 94 ? 17.687 -1.841 -24.799 1.00 82.75 94 SER A CA 1
ATOM 741 C C . SER A 1 94 ? 17.249 -2.854 -25.861 1.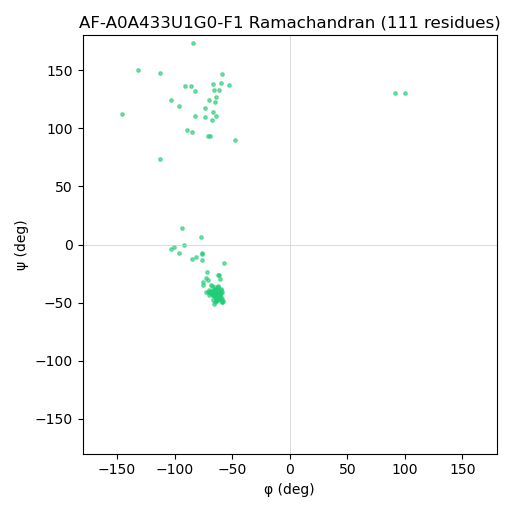00 82.75 94 SER A C 1
ATOM 743 O O . SER A 1 94 ? 17.462 -2.653 -27.062 1.00 82.75 94 SER A O 1
ATOM 745 N N . ASN A 1 95 ? 16.567 -3.918 -25.432 1.00 84.75 95 ASN A N 1
ATOM 746 C CA . ASN A 1 95 ? 16.044 -4.964 -26.308 1.00 84.75 95 ASN A CA 1
ATOM 747 C C . ASN A 1 95 ? 14.834 -4.482 -27.119 1.00 84.75 95 ASN A C 1
ATOM 749 O O . ASN A 1 95 ? 14.733 -4.764 -28.314 1.00 84.75 95 ASN A O 1
ATOM 753 N N . VAL A 1 96 ? 13.929 -3.724 -26.495 1.00 84.25 96 VAL A N 1
ATOM 754 C CA . VAL A 1 96 ? 12.761 -3.135 -27.165 1.00 84.25 96 VAL A CA 1
ATOM 755 C C . VAL A 1 96 ? 13.188 -2.049 -28.152 1.00 84.25 96 VAL A C 1
ATOM 757 O O . VAL A 1 96 ? 12.668 -2.001 -29.265 1.00 84.25 96 VAL A O 1
ATOM 760 N N . TRP A 1 97 ? 14.175 -1.222 -27.802 1.00 84.25 97 TRP A N 1
ATOM 761 C CA . TRP A 1 97 ? 14.692 -0.164 -28.670 1.00 84.25 97 TRP A CA 1
ATOM 762 C C . TRP A 1 97 ? 15.377 -0.725 -29.914 1.00 84.25 97 TRP A C 1
ATOM 764 O O . TRP A 1 97 ? 15.044 -0.340 -31.034 1.00 84.25 97 TRP A O 1
ATOM 774 N N . THR A 1 98 ? 16.310 -1.665 -29.748 1.00 82.56 98 THR A N 1
ATOM 775 C CA . THR A 1 98 ? 17.036 -2.266 -30.880 1.00 82.56 98 THR A CA 1
ATOM 776 C C . THR A 1 98 ? 16.104 -3.042 -31.808 1.00 82.56 98 THR A C 1
ATOM 778 O O . THR A 1 98 ? 16.169 -2.872 -33.028 1.00 82.56 98 THR A O 1
ATOM 781 N N . ARG A 1 99 ? 15.180 -3.841 -31.256 1.00 79.56 99 ARG A N 1
ATOM 782 C CA . ARG A 1 99 ? 14.186 -4.581 -32.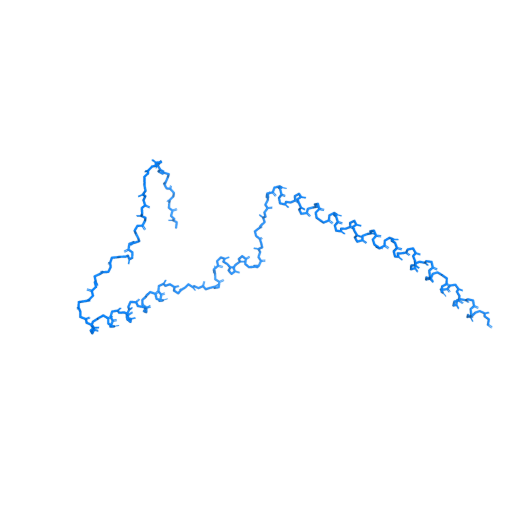051 1.00 79.56 99 ARG A CA 1
ATOM 783 C C . ARG A 1 99 ? 13.155 -3.661 -32.697 1.00 79.56 99 ARG A C 1
ATOM 785 O O . ARG A 1 99 ? 12.855 -3.838 -33.874 1.00 79.56 99 ARG A O 1
ATOM 792 N N . GLY A 1 100 ? 12.667 -2.652 -31.980 1.00 80.62 100 GLY A N 1
ATOM 793 C CA . GLY A 1 100 ? 11.744 -1.647 -32.508 1.00 80.62 100 GLY A CA 1
ATOM 794 C C . GLY A 1 100 ? 12.364 -0.825 -33.638 1.00 80.62 100 GLY A C 1
ATOM 795 O O . GLY A 1 100 ? 11.741 -0.648 -34.685 1.00 80.62 100 GLY A O 1
ATOM 796 N N . HIS A 1 101 ? 13.621 -0.397 -33.485 1.00 81.00 101 HIS A N 1
ATOM 797 C CA . HIS A 1 101 ? 14.357 0.328 -34.520 1.00 81.00 101 HIS A CA 1
ATOM 798 C C . HIS A 1 101 ? 14.618 -0.542 -35.760 1.00 81.00 101 HIS A C 1
ATOM 800 O O . HIS A 1 101 ? 14.395 -0.085 -36.885 1.00 81.00 101 HIS A O 1
ATOM 806 N N . SER A 1 102 ? 15.034 -1.803 -35.579 1.00 77.12 102 SER A N 1
ATOM 807 C CA . SER A 1 102 ? 15.239 -2.745 -36.692 1.00 77.12 102 SER A CA 1
ATOM 808 C C . SER A 1 102 ? 13.944 -3.076 -37.433 1.00 77.12 102 SER A C 1
ATOM 810 O O . SER A 1 102 ? 13.930 -3.048 -38.663 1.00 77.12 102 SER A O 1
ATOM 812 N N . LEU A 1 103 ? 12.837 -3.323 -36.724 1.00 77.38 103 LEU A N 1
ATOM 813 C CA . LEU A 1 103 ? 11.532 -3.573 -37.346 1.00 77.38 103 LEU A CA 1
ATOM 814 C C . LEU A 1 103 ? 11.026 -2.342 -38.105 1.00 77.38 103 LEU A C 1
ATOM 816 O O . LEU A 1 103 ? 10.621 -2.457 -39.259 1.00 77.38 103 LEU A O 1
ATOM 820 N N . CYS A 1 104 ? 11.116 -1.154 -37.506 1.00 71.56 104 CYS A N 1
ATOM 821 C CA . CYS A 1 104 ? 10.681 0.088 -38.145 1.00 71.56 104 CYS A CA 1
ATOM 822 C C . CYS A 1 104 ? 11.530 0.419 -39.388 1.00 71.56 104 CYS A C 1
ATOM 824 O O . CYS A 1 104 ? 10.999 0.837 -40.418 1.00 71.56 104 CYS A O 1
ATOM 826 N N . SER A 1 105 ? 12.839 0.156 -39.338 1.00 73.69 105 SER A N 1
ATOM 827 C CA . SER A 1 105 ? 13.740 0.309 -40.489 1.00 73.69 105 SER A CA 1
ATOM 828 C C . SER A 1 105 ? 13.453 -0.709 -41.602 1.00 73.69 105 SER A C 1
ATOM 830 O O . SER A 1 105 ? 13.537 -0.373 -42.783 1.00 73.69 105 SER A O 1
ATOM 832 N N . CYS A 1 106 ? 13.070 -1.938 -41.244 1.00 66.75 106 CYS A N 1
ATOM 833 C CA . CYS A 1 106 ? 12.712 -2.989 -42.196 1.00 66.75 106 CYS A CA 1
ATOM 834 C C . CYS A 1 106 ? 11.382 -2.691 -42.910 1.00 66.75 106 CYS A C 1
ATOM 836 O O . CYS A 1 106 ? 11.306 -2.779 -44.135 1.00 66.75 106 CYS A O 1
ATOM 838 N N . VAL A 1 107 ? 10.369 -2.234 -42.162 1.00 75.94 107 VAL A N 1
ATOM 839 C CA . VAL A 1 107 ? 9.065 -1.808 -42.703 1.00 75.94 107 VAL A CA 1
ATOM 840 C C . VAL A 1 107 ? 9.217 -0.608 -43.643 1.00 75.94 107 VAL A C 1
ATOM 842 O O . VAL A 1 107 ? 8.589 -0.563 -44.698 1.00 75.94 107 VAL A O 1
ATOM 845 N N . LYS A 1 108 ? 10.090 0.355 -43.315 1.00 74.06 108 LYS A N 1
ATOM 846 C CA . LYS A 1 108 ? 10.383 1.486 -44.212 1.00 74.06 108 LYS A CA 1
ATOM 847 C C . LYS A 1 108 ? 11.023 1.044 -45.532 1.00 74.06 108 LYS A C 1
ATOM 849 O O . LYS A 1 108 ? 10.680 1.607 -46.565 1.00 74.06 108 LYS A O 1
ATOM 854 N N . LYS A 1 109 ? 11.910 0.040 -45.521 1.00 70.50 109 LYS A N 1
ATOM 855 C CA . LYS A 1 109 ? 12.536 -0.494 -46.747 1.00 70.50 109 LYS A CA 1
ATOM 856 C C . LYS A 1 109 ? 11.541 -1.215 -47.658 1.00 70.50 109 LYS A C 1
ATOM 858 O O . LYS A 1 109 ? 11.582 -1.014 -48.864 1.00 70.50 109 LYS A O 1
ATOM 863 N N . THR A 1 110 ? 10.634 -2.010 -47.093 1.00 64.38 110 THR A N 1
ATOM 864 C CA . THR A 1 110 ? 9.618 -2.745 -47.871 1.00 64.38 110 THR A CA 1
ATOM 865 C C . THR A 1 110 ? 8.527 -1.844 -48.438 1.00 64.38 110 THR A C 1
ATOM 867 O O . THR A 1 110 ? 7.927 -2.198 -49.440 1.00 64.38 110 THR A O 1
ATOM 870 N N . LYS A 1 111 ? 8.280 -0.670 -47.842 1.00 64.88 111 LYS A N 1
ATOM 871 C CA . LYS A 1 111 ? 7.324 0.315 -48.375 1.00 64.88 111 LYS A CA 1
ATOM 872 C C . LYS A 1 111 ? 7.889 1.203 -49.497 1.00 64.88 111 LYS A C 1
ATOM 874 O O . LYS A 1 111 ? 7.127 1.969 -50.077 1.00 64.88 111 LYS A O 1
ATOM 879 N N . LEU A 1 112 ? 9.206 1.162 -49.734 1.00 62.34 112 LEU A N 1
ATOM 880 C CA . LEU A 1 112 ? 9.914 1.957 -50.751 1.00 62.34 112 LEU A CA 1
ATOM 881 C C . LEU A 1 112 ? 10.297 1.153 -52.010 1.00 62.34 112 LEU A C 1
ATOM 883 O O . LEU A 1 112 ? 10.862 1.736 -52.932 1.00 62.34 112 LEU A O 1
ATOM 887 N N . THR A 1 113 ? 10.037 -0.159 -52.019 1.00 50.31 113 THR A N 1
ATOM 888 C CA . THR A 1 113 ? 10.198 -1.053 -53.181 1.00 50.31 113 THR A CA 1
ATOM 889 C C . THR A 1 113 ? 8.822 -1.339 -53.762 1.00 50.31 113 THR A C 1
ATOM 891 O O . THR A 1 113 ? 8.713 -1.401 -55.002 1.00 50.31 113 THR A O 1
#

Solvent-accessible surface area (backbone atoms only — not comparable to full-atom values): 7218 Å² total; per-residue (Å²): 137,84,83,86,76,91,78,83,90,88,81,91,75,79,83,73,59,86,85,76,75,74,86,75,66,92,45,76,72,54,39,55,54,50,50,53,56,48,49,52,52,49,53,60,73,66,63,67,70,66,82,78,31,67,68,55,60,46,70,82,44,79,78,86,71,84,51,68,70,61,50,54,53,50,53,51,52,52,51,54,52,53,48,54,52,51,52,55,49,58,61,48,48,57,56,51,48,55,50,49,50,52,50,54,54,50,55,54,54,65,75,74,109

Foldseek 3Di:
DDDDDDDDDDDDDPPDPPVPDDPADPDPVVNVVCVVVVVVVVCVVPPDDPCPDPCNVCVVPDPPDPPPVVVVVVVVVVVVVVVVVVVVCVVVVVVCVVVVVVVVVVVVVVVVD

Secondary structure (DSSP, 8-state):
-----------------GGG-----SSHHHHHHHHHHHHHHHHHHT---TTS-HHHHHTT-------HHHHHHHHHHHHHHHHHHHHHHHHHHHHHHHHHHHHHHHHHHHT--

Sequence (113 aa):
MCFYEVWPESDEYICVCSCLSPEFPSSQAELEVYKLQTKEKIVRQLHVDTTTLSSTVRRKSSAEDQRPSAQSVGYLGVMLMALCFSFIFALDISNVWTRGHSLCSCVKKTKLT

Organism: Elysia chlorotica (NCBI:txid188477)